Protein AF-U6KUS1-F1 (afdb_monomer)

Structure (mmCIF, N/CA/C/O backbone):
data_AF-U6KUS1-F1
#
_entry.id   AF-U6KUS1-F1
#
loop_
_atom_site.group_PDB
_atom_site.id
_atom_site.type_symbol
_atom_site.label_atom_id
_atom_site.label_alt_id
_atom_site.label_comp_id
_atom_site.label_asym_id
_atom_site.label_entity_id
_atom_site.label_seq_id
_atom_site.pdbx_PDB_ins_code
_atom_site.Cartn_x
_atom_site.Cartn_y
_atom_site.Cartn_z
_atom_site.occupancy
_atom_site.B_iso_or_equiv
_atom_site.auth_seq_id
_atom_site.auth_comp_id
_atom_site.auth_asym_id
_atom_site.auth_atom_id
_atom_site.pdbx_PDB_model_num
ATOM 1 N N . MET A 1 1 ? -16.369 -3.555 -6.342 1.00 77.38 1 MET A N 1
ATOM 2 C CA . MET A 1 1 ? -14.928 -3.523 -6.004 1.00 77.38 1 MET A CA 1
ATOM 3 C C . MET A 1 1 ? -14.579 -2.494 -4.944 1.00 77.38 1 MET A C 1
ATOM 5 O O . MET A 1 1 ? -14.297 -2.909 -3.837 1.00 77.38 1 MET A O 1
ATOM 9 N N . ARG A 1 2 ? -14.676 -1.181 -5.194 1.00 83.06 2 ARG A N 1
ATOM 10 C CA . ARG A 1 2 ? -14.276 -0.161 -4.203 1.00 83.06 2 ARG A CA 1
ATOM 11 C C . ARG A 1 2 ? -14.921 -0.300 -2.810 1.00 83.06 2 ARG A C 1
ATOM 13 O O . ARG A 1 2 ? -14.202 -0.283 -1.821 1.00 83.06 2 ARG A O 1
ATOM 20 N N . ARG A 1 3 ? -16.247 -0.484 -2.737 1.00 87.56 3 ARG A N 1
ATOM 21 C CA . ARG A 1 3 ? -16.965 -0.708 -1.461 1.00 87.56 3 ARG A CA 1
ATOM 22 C C . ARG A 1 3 ? -16.539 -1.999 -0.750 1.00 87.56 3 ARG A C 1
ATOM 24 O O . ARG A 1 3 ? -16.474 -2.007 0.466 1.00 87.56 3 ARG A O 1
ATOM 31 N N . LEU A 1 4 ? -16.229 -3.047 -1.517 1.00 92.00 4 LEU A N 1
ATOM 32 C CA . LEU A 1 4 ? -15.766 -4.327 -0.978 1.00 92.00 4 LEU A CA 1
ATOM 33 C C . LEU A 1 4 ? -14.369 -4.179 -0.364 1.00 92.00 4 LEU A C 1
ATOM 35 O O . LEU A 1 4 ? -14.198 -4.505 0.797 1.00 92.00 4 LEU A O 1
ATOM 39 N N . CYS A 1 5 ? -13.413 -3.582 -1.089 1.00 93.25 5 CYS A N 1
ATOM 40 C CA . CYS A 1 5 ? -12.085 -3.291 -0.539 1.00 93.25 5 CYS A CA 1
ATOM 41 C C . CYS A 1 5 ? -12.164 -2.450 0.741 1.00 93.25 5 CYS A C 1
ATOM 43 O O . CYS A 1 5 ? -11.389 -2.673 1.657 1.00 93.25 5 CYS A O 1
ATOM 45 N N . LEU A 1 6 ? -13.079 -1.476 0.800 1.00 92.62 6 LEU A N 1
ATOM 46 C CA . LEU A 1 6 ? -13.253 -0.652 1.994 1.00 92.62 6 LEU A CA 1
ATOM 47 C C . LEU A 1 6 ? -13.759 -1.473 3.189 1.00 92.62 6 LEU A C 1
ATOM 49 O O . LEU A 1 6 ? -13.153 -1.395 4.247 1.00 92.62 6 LEU A O 1
ATOM 53 N N . ALA A 1 7 ? -14.801 -2.287 3.004 1.00 93.38 7 ALA A N 1
ATOM 54 C CA . ALA A 1 7 ? -15.329 -3.147 4.066 1.00 93.38 7 ALA A CA 1
ATOM 55 C C . ALA A 1 7 ? -14.283 -4.163 4.567 1.00 93.38 7 ALA A C 1
ATOM 57 O O . ALA A 1 7 ? -14.164 -4.405 5.762 1.00 93.38 7 ALA A O 1
ATOM 58 N N . GLU A 1 8 ? -13.480 -4.718 3.657 1.00 94.94 8 GLU A N 1
ATOM 59 C CA . GLU A 1 8 ? -12.380 -5.627 3.998 1.00 94.94 8 GLU A CA 1
ATOM 60 C C . GLU A 1 8 ? -11.270 -4.914 4.794 1.00 94.94 8 GLU A C 1
ATOM 62 O O . GLU A 1 8 ? -10.742 -5.471 5.752 1.00 94.94 8 GLU A O 1
ATOM 67 N N . LEU A 1 9 ? -10.943 -3.660 4.458 1.00 93.94 9 LEU A N 1
ATOM 68 C CA . LEU A 1 9 ? -9.999 -2.849 5.241 1.00 93.94 9 LEU A CA 1
ATOM 69 C C . LEU A 1 9 ? -10.547 -2.500 6.631 1.00 93.94 9 LEU A C 1
ATOM 71 O O . LEU A 1 9 ? -9.785 -2.505 7.594 1.00 93.94 9 LEU A O 1
ATOM 75 N N . GLU A 1 10 ? -11.846 -2.212 6.742 1.00 92.50 10 GLU A N 1
ATOM 76 C CA . GLU A 1 10 ? -12.520 -1.976 8.026 1.00 92.50 10 GLU A CA 1
ATOM 77 C C . GLU A 1 10 ? -12.492 -3.231 8.911 1.00 92.50 10 GLU A C 1
ATOM 79 O O . GLU A 1 10 ? -12.255 -3.125 10.112 1.00 92.50 10 GLU A O 1
ATOM 84 N N . MET A 1 11 ? -12.649 -4.423 8.326 1.00 93.25 11 MET A N 1
ATOM 85 C CA . MET A 1 11 ? -12.492 -5.691 9.045 1.00 93.25 11 MET A CA 1
ATOM 86 C C . MET A 1 11 ? -11.053 -5.887 9.544 1.00 93.25 11 MET A C 1
ATOM 88 O O . MET A 1 11 ? -10.846 -6.207 10.710 1.00 93.25 11 MET A O 1
ATOM 92 N N . MET A 1 12 ? -10.047 -5.626 8.704 1.00 93.88 12 MET A N 1
ATOM 93 C CA . MET A 1 12 ? -8.640 -5.702 9.124 1.00 93.88 12 MET A CA 1
ATOM 94 C C . MET A 1 12 ? -8.302 -4.709 10.250 1.00 93.88 12 MET A C 1
ATOM 96 O O . MET A 1 12 ? -7.465 -4.999 11.107 1.00 93.88 12 MET A O 1
ATOM 100 N N . ASP A 1 13 ? -8.927 -3.531 10.249 1.00 91.88 13 ASP A N 1
ATOM 101 C CA . ASP A 1 13 ? -8.812 -2.546 11.328 1.00 91.88 13 ASP A CA 1
ATOM 102 C C . ASP A 1 13 ? -9.468 -3.036 12.621 1.00 91.88 13 ASP A C 1
ATOM 104 O O . ASP A 1 13 ? -8.855 -2.952 13.684 1.00 91.88 13 ASP A O 1
ATOM 108 N N . PHE A 1 14 ? -10.662 -3.626 12.524 1.00 91.69 14 PHE A N 1
ATOM 109 C CA . PHE A 1 14 ? -11.338 -4.258 13.657 1.00 91.69 14 PHE A CA 1
ATOM 110 C C . PHE A 1 14 ? -10.499 -5.386 14.282 1.00 91.69 14 PHE A C 1
ATOM 112 O O . PHE A 1 14 ? -10.419 -5.489 15.505 1.00 91.69 14 PHE A O 1
ATOM 119 N N . ASP A 1 15 ? -9.791 -6.160 13.457 1.00 91.94 15 ASP A N 1
ATOM 120 C CA . ASP A 1 15 ? -8.869 -7.221 13.886 1.00 91.94 15 ASP A CA 1
ATOM 121 C C . ASP A 1 15 ? -7.533 -6.697 14.457 1.00 91.94 15 ASP A C 1
ATOM 123 O O . ASP A 1 15 ? -6.632 -7.483 14.771 1.00 91.94 15 ASP A O 1
ATOM 127 N N . GLY A 1 16 ? -7.356 -5.375 14.559 1.00 90.38 16 GLY A N 1
ATOM 128 C CA . GLY A 1 16 ? -6.160 -4.752 15.128 1.00 90.38 16 GLY A CA 1
ATOM 129 C C . GLY A 1 16 ? -4.902 -4.912 14.268 1.00 90.38 16 GLY A C 1
ATOM 130 O O . GLY A 1 16 ? -3.789 -4.881 14.790 1.00 90.38 16 GLY A O 1
ATOM 131 N N . LYS A 1 17 ? -5.039 -5.108 12.948 1.00 91.69 17 LYS A N 1
ATOM 132 C CA . LYS A 1 17 ? -3.882 -5.292 12.044 1.00 91.69 17 LYS A CA 1
ATOM 133 C C . LYS A 1 17 ? -3.097 -4.005 11.783 1.00 91.69 17 LYS A C 1
ATOM 135 O O . LYS A 1 17 ? -1.960 -4.066 11.312 1.00 91.69 17 LYS A O 1
ATOM 140 N N . PHE A 1 18 ? -3.703 -2.855 12.054 1.00 91.06 18 PHE A N 1
ATOM 141 C CA . PHE A 1 18 ? -3.118 -1.539 11.846 1.00 91.06 18 PHE A CA 1
ATOM 142 C C . PHE A 1 18 ? -2.409 -1.061 13.112 1.00 91.06 18 PHE A C 1
ATOM 144 O O . PHE A 1 18 ? -3.014 -0.979 14.177 1.00 91.06 18 PHE A O 1
ATOM 151 N N . ASN A 1 19 ? -1.134 -0.703 12.980 1.00 86.81 19 ASN A N 1
ATOM 152 C CA . ASN A 1 19 ? -0.300 -0.257 14.090 1.00 86.81 19 ASN A CA 1
ATOM 153 C C . ASN A 1 19 ? 0.183 1.172 13.852 1.00 86.81 19 ASN A C 1
ATOM 155 O O . ASN A 1 19 ? 0.506 1.547 12.724 1.00 86.81 19 ASN A O 1
ATOM 159 N N . GLU A 1 20 ? 0.265 1.965 14.913 1.00 77.50 20 GLU A N 1
ATOM 160 C CA . GLU A 1 20 ? 0.981 3.237 14.861 1.00 77.50 20 GLU A CA 1
ATOM 161 C C . GLU A 1 20 ? 2.484 2.955 14.678 1.00 77.50 20 GLU A C 1
ATOM 163 O O . GLU A 1 20 ? 3.031 1.989 15.218 1.00 77.50 20 GLU A O 1
ATOM 168 N N . LEU A 1 21 ? 3.167 3.755 13.858 1.00 69.06 21 LEU A N 1
ATOM 169 C CA . LEU A 1 21 ? 4.613 3.620 13.678 1.00 69.06 21 LEU A CA 1
ATOM 170 C C . LEU A 1 21 ? 5.341 4.186 14.905 1.00 69.06 21 LEU A C 1
ATOM 172 O O . LEU A 1 21 ? 5.649 5.373 14.957 1.00 69.06 21 LEU A O 1
ATOM 176 N N . PHE A 1 22 ? 5.690 3.328 15.865 1.00 55.88 22 PHE A N 1
ATOM 177 C CA . PHE A 1 22 ? 6.437 3.717 17.071 1.00 55.88 22 PHE A CA 1
ATOM 178 C C . PHE A 1 22 ? 7.958 3.880 16.842 1.00 55.88 22 PHE A C 1
ATOM 180 O O . PHE A 1 22 ? 8.762 3.487 17.686 1.00 55.88 22 PHE A O 1
ATOM 187 N N . GLN A 1 23 ? 8.398 4.453 15.714 1.00 57.94 23 GLN A N 1
ATOM 188 C CA . GLN A 1 23 ? 9.807 4.837 15.536 1.00 57.94 23 GLN A CA 1
ATOM 189 C C . GLN A 1 23 ? 10.004 6.296 15.959 1.00 57.94 23 GLN A C 1
ATOM 191 O O . GLN A 1 23 ? 9.397 7.200 15.390 1.00 57.94 23 GLN A O 1
ATOM 196 N N . GLN A 1 24 ? 10.875 6.523 16.951 1.00 47.22 24 GLN A N 1
ATOM 197 C CA . GLN A 1 24 ? 11.109 7.826 17.598 1.00 47.22 24 GLN A CA 1
ATOM 198 C C . GLN A 1 24 ? 11.444 8.972 16.621 1.00 47.22 24 GLN A C 1
ATOM 200 O O . GLN A 1 24 ? 11.184 10.125 16.942 1.00 47.22 24 GLN A O 1
ATOM 205 N N . SER A 1 25 ? 11.956 8.675 15.423 1.00 55.62 25 SER A N 1
ATOM 206 C CA . SER A 1 25 ? 12.284 9.655 14.376 1.00 55.62 25 SER A CA 1
ATOM 207 C C . SER A 1 25 ? 11.146 9.967 13.388 1.00 55.62 25 SER A C 1
ATOM 209 O O . SER A 1 25 ? 11.302 10.865 12.564 1.00 55.62 25 SER A O 1
ATOM 211 N N . LEU A 1 26 ? 10.012 9.253 13.436 1.00 58.41 26 LEU A N 1
ATOM 212 C CA . LEU A 1 26 ? 8.918 9.385 12.459 1.00 58.41 26 LEU A CA 1
ATOM 213 C C . LEU A 1 26 ? 7.662 10.088 12.996 1.00 58.41 26 LEU A C 1
ATOM 215 O O . LEU A 1 26 ? 6.840 10.514 12.182 1.00 58.41 26 LEU A O 1
ATOM 219 N N . TYR A 1 27 ? 7.527 10.266 14.316 1.00 59.50 27 TYR A N 1
ATOM 220 C CA . TYR A 1 27 ? 6.364 10.934 14.928 1.00 59.50 27 TYR A CA 1
ATOM 221 C C . TYR A 1 27 ? 6.132 12.348 14.399 1.00 59.50 27 TYR A C 1
ATOM 223 O O . TYR A 1 27 ? 4.993 12.771 14.210 1.00 59.50 27 TYR A O 1
ATOM 231 N N . ASP A 1 28 ? 7.214 13.067 14.108 1.00 70.75 28 ASP A N 1
ATOM 232 C CA . ASP A 1 28 ? 7.121 14.418 13.571 1.00 70.75 28 ASP A CA 1
ATOM 233 C C . ASP A 1 28 ? 6.838 14.448 12.068 1.00 70.75 28 ASP A C 1
ATOM 235 O O . ASP A 1 28 ? 6.579 15.523 11.538 1.00 70.75 28 ASP A O 1
ATOM 239 N N . ILE A 1 29 ? 6.865 13.323 11.351 1.00 81.44 29 ILE A N 1
ATOM 240 C CA . ILE A 1 29 ? 6.673 13.282 9.891 1.00 81.44 29 ILE A CA 1
ATOM 241 C C . ILE A 1 29 ? 5.285 12.758 9.538 1.00 81.44 29 ILE A C 1
ATOM 243 O O . ILE A 1 29 ? 4.665 13.251 8.592 1.00 81.44 29 ILE A O 1
ATOM 247 N N . ARG A 1 30 ? 4.776 11.785 10.296 1.00 87.31 30 ARG A N 1
ATOM 248 C CA . ARG A 1 30 ? 3.496 11.140 10.012 1.00 87.31 30 ARG A CA 1
ATOM 249 C C . ARG A 1 30 ? 2.784 10.679 11.275 1.00 87.31 30 ARG A C 1
ATOM 251 O O . ARG A 1 30 ? 3.419 10.283 12.244 1.00 87.31 30 ARG A O 1
ATOM 258 N N . LYS A 1 31 ? 1.456 10.694 11.217 1.00 86.38 31 LYS A N 1
ATOM 259 C CA . LYS A 1 31 ? 0.546 10.248 12.273 1.00 86.38 31 LYS A CA 1
ATOM 260 C C . LYS A 1 31 ? -0.600 9.440 11.667 1.00 86.38 31 LYS A C 1
ATOM 262 O O . LYS A 1 31 ? -1.757 9.848 11.706 1.00 86.38 31 LYS A O 1
ATOM 267 N N . ASP A 1 32 ? -0.263 8.324 11.042 1.00 89.12 32 ASP A N 1
ATOM 268 C CA . ASP A 1 32 ? -1.206 7.343 10.514 1.00 89.12 32 ASP A CA 1
ATOM 269 C C . ASP A 1 32 ? -0.927 5.956 11.092 1.00 89.12 32 ASP A C 1
ATOM 271 O O . ASP A 1 32 ? 0.152 5.679 11.616 1.00 89.12 32 ASP A O 1
ATOM 275 N N . PHE A 1 33 ? -1.922 5.082 10.989 1.00 90.31 33 PHE A N 1
ATOM 276 C CA . PHE A 1 33 ? -1.765 3.676 11.323 1.00 90.31 33 PHE A CA 1
ATOM 277 C C . PHE A 1 33 ? -1.458 2.894 10.057 1.00 90.31 33 PHE A C 1
ATOM 279 O O . PHE A 1 33 ? -2.099 3.098 9.024 1.00 90.31 33 PHE A O 1
ATOM 286 N N . ILE A 1 34 ? -0.506 1.974 10.146 1.00 91.31 34 ILE A N 1
ATOM 287 C CA . ILE A 1 34 ? -0.008 1.216 9.008 1.00 91.31 34 ILE A CA 1
ATOM 288 C C . ILE A 1 34 ? -0.148 -0.276 9.252 1.00 91.31 34 ILE A C 1
ATOM 290 O O . ILE A 1 34 ? 0.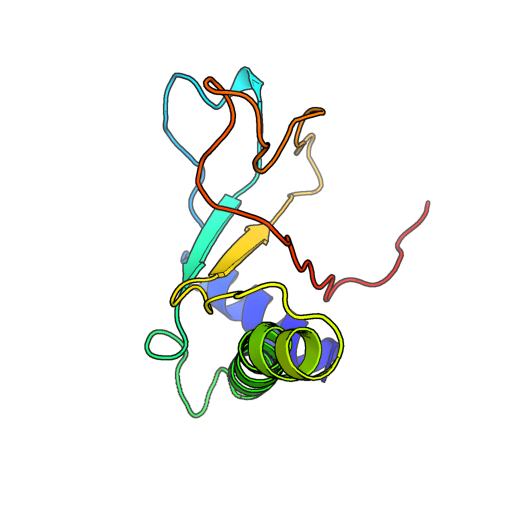102 -0.783 10.345 1.00 91.31 34 ILE A O 1
ATOM 294 N N . CYS A 1 35 ? -0.480 -0.987 8.184 1.00 92.38 35 CYS A N 1
ATOM 295 C CA . CYS A 1 35 ? -0.335 -2.424 8.081 1.00 92.38 35 CYS A CA 1
ATOM 296 C C . CYS A 1 35 ? 0.482 -2.743 6.822 1.00 92.38 35 CYS A C 1
ATOM 298 O O . CYS A 1 35 ? 0.108 -2.350 5.716 1.00 92.38 35 CYS A O 1
ATOM 300 N N . TRP A 1 36 ? 1.608 -3.439 6.980 1.00 92.44 36 TRP A N 1
ATOM 301 C CA . TRP A 1 36 ? 2.319 -4.028 5.847 1.00 92.44 36 TRP A CA 1
ATOM 302 C C . TRP A 1 36 ? 1.692 -5.377 5.534 1.00 92.44 36 TRP A C 1
ATOM 304 O O . TRP A 1 36 ? 1.541 -6.210 6.423 1.00 92.44 36 TRP A O 1
ATOM 314 N N . SER A 1 37 ? 1.320 -5.583 4.276 1.00 92.94 37 SER A N 1
ATOM 315 C CA . SER A 1 37 ? 0.632 -6.798 3.849 1.00 92.94 37 SER A CA 1
ATOM 316 C C . SER A 1 37 ? 1.132 -7.254 2.485 1.00 92.94 37 SER A C 1
ATOM 318 O O . SER A 1 37 ? 1.589 -6.459 1.667 1.00 92.94 37 SER A O 1
ATOM 320 N N . SER A 1 38 ? 1.049 -8.548 2.232 1.00 93.94 38 SER A N 1
ATOM 321 C CA . SER A 1 38 ? 1.344 -9.196 0.961 1.00 93.94 38 SER A CA 1
ATOM 322 C C . SER A 1 38 ? 0.131 -9.991 0.481 1.00 93.94 38 SER A C 1
ATOM 324 O O . SER A 1 38 ? -0.837 -10.215 1.210 1.00 93.94 38 SER A O 1
ATOM 326 N N . LEU A 1 39 ? 0.183 -10.490 -0.756 1.00 93.06 39 LEU A N 1
ATOM 327 C CA . LEU A 1 39 ? -0.891 -11.341 -1.274 1.00 93.06 39 LEU A CA 1
ATOM 328 C C . LEU A 1 39 ? -1.081 -12.626 -0.443 1.00 93.06 39 LEU A C 1
ATOM 330 O O . LEU A 1 39 ? -2.164 -13.206 -0.475 1.00 93.06 39 LEU A O 1
ATOM 334 N N . SER A 1 40 ? -0.050 -13.113 0.250 1.00 91.94 40 SER A N 1
ATOM 335 C CA . SER A 1 40 ? -0.143 -14.294 1.119 1.00 91.94 40 SER A CA 1
ATOM 336 C C . SER A 1 40 ? -0.833 -14.012 2.449 1.00 91.94 40 SER A C 1
ATOM 338 O O . SER A 1 40 ? -1.447 -14.926 2.989 1.00 91.94 40 SER A O 1
ATOM 340 N N . ASP A 1 41 ? -0.790 -12.771 2.934 1.00 91.94 41 ASP A N 1
ATOM 341 C CA . ASP A 1 41 ? -1.365 -12.404 4.236 1.00 91.94 41 ASP A CA 1
ATOM 342 C C . ASP A 1 41 ? -2.885 -12.202 4.164 1.00 91.94 41 ASP A C 1
ATOM 344 O O . ASP A 1 41 ? -3.584 -12.254 5.173 1.00 91.94 41 ASP A O 1
ATOM 348 N N . LEU A 1 42 ? -3.411 -11.972 2.958 1.00 93.56 42 LEU A N 1
ATOM 349 C CA . LEU A 1 42 ? -4.836 -11.780 2.729 1.00 93.56 42 LEU A CA 1
ATOM 350 C C . LEU A 1 42 ? -5.565 -13.121 2.645 1.00 93.56 42 LEU A C 1
ATOM 352 O O . LEU A 1 42 ? -5.378 -13.876 1.688 1.00 93.56 42 LEU A O 1
ATOM 356 N N . ASP A 1 43 ? -6.461 -13.383 3.591 1.00 92.88 43 ASP A N 1
ATOM 357 C CA . ASP A 1 43 ? -7.371 -14.528 3.521 1.00 92.88 43 ASP A CA 1
ATOM 358 C C . ASP A 1 43 ? -8.129 -14.622 2.176 1.00 92.88 43 ASP A C 1
ATOM 360 O O . ASP A 1 43 ? -8.541 -13.619 1.586 1.00 92.88 43 ASP A O 1
ATOM 364 N N . ARG A 1 44 ? -8.272 -15.845 1.654 1.00 91.38 44 ARG A N 1
ATOM 365 C CA . ARG A 1 44 ? -8.811 -16.082 0.304 1.00 91.38 44 ARG A CA 1
ATOM 366 C C . ARG A 1 44 ? -10.317 -15.874 0.219 1.00 91.38 44 ARG A C 1
ATOM 368 O O . ARG A 1 44 ? -10.793 -15.533 -0.863 1.00 91.38 44 ARG A O 1
ATOM 375 N N . GLU A 1 45 ? -11.031 -16.091 1.315 1.00 91.31 45 GLU A N 1
ATOM 376 C CA . GLU A 1 45 ? -12.489 -16.026 1.361 1.00 91.31 45 GLU A CA 1
ATOM 377 C C . GLU A 1 45 ? -12.955 -14.644 1.810 1.00 91.31 45 GLU A C 1
ATOM 379 O O . GLU A 1 45 ? -13.853 -14.078 1.188 1.00 91.31 45 GLU A O 1
ATOM 384 N N . ASN A 1 46 ? -12.278 -14.078 2.811 1.00 91.69 46 ASN A N 1
ATOM 385 C CA . ASN A 1 46 ? -12.652 -12.828 3.465 1.00 91.69 46 ASN A CA 1
ATOM 386 C C . ASN A 1 46 ? -12.075 -11.572 2.795 1.00 91.69 46 ASN A C 1
ATOM 388 O O . ASN A 1 46 ? -12.639 -10.500 2.967 1.00 91.69 46 ASN A O 1
ATOM 392 N N . HIS A 1 47 ? -10.990 -11.673 2.014 1.00 95.31 47 HIS A N 1
ATOM 393 C CA . HIS A 1 47 ? -10.323 -10.507 1.405 1.00 95.31 47 HIS A CA 1
ATOM 394 C C . HIS A 1 47 ? -10.282 -10.559 -0.132 1.00 95.31 47 HIS A C 1
ATOM 396 O O . HIS A 1 47 ? -9.269 -10.244 -0.766 1.00 95.31 47 HIS A O 1
ATOM 402 N N . GLN A 1 48 ? -11.360 -11.011 -0.771 1.00 95.69 48 GLN A N 1
ATOM 403 C CA . GLN A 1 48 ? -11.409 -11.200 -2.226 1.00 95.69 48 GLN A CA 1
ATOM 404 C C . GLN A 1 48 ? -11.186 -9.891 -2.999 1.00 95.69 48 GLN A C 1
ATOM 406 O O . GLN A 1 48 ? -10.488 -9.878 -4.021 1.00 95.69 48 GLN A O 1
ATOM 411 N N . GLY A 1 49 ? -11.746 -8.785 -2.506 1.00 94.81 49 GLY A N 1
ATOM 412 C CA . GLY A 1 49 ? -11.628 -7.460 -3.098 1.00 94.81 49 GLY A CA 1
ATOM 413 C C . GLY A 1 49 ? -10.194 -6.941 -3.084 1.00 94.81 49 GLY A C 1
ATOM 414 O O . GLY A 1 49 ? -9.667 -6.546 -4.127 1.00 94.81 49 GLY A O 1
ATOM 415 N N . LEU A 1 50 ? -9.549 -6.975 -1.921 1.00 95.12 50 LEU A N 1
ATOM 416 C CA . LEU A 1 50 ? -8.157 -6.589 -1.722 1.00 95.12 50 LEU A CA 1
ATOM 417 C C . LEU A 1 50 ? -7.218 -7.504 -2.503 1.00 95.12 50 LEU A C 1
ATOM 419 O O . LEU A 1 50 ? -6.343 -7.008 -3.206 1.00 95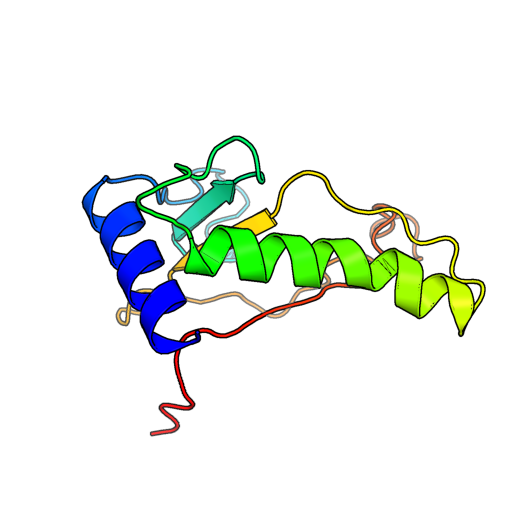.12 50 LEU A O 1
ATOM 423 N N . ARG A 1 51 ? -7.434 -8.825 -2.498 1.00 95.44 51 ARG A N 1
ATOM 424 C CA . ARG A 1 51 ? -6.628 -9.752 -3.311 1.00 95.44 51 ARG A CA 1
ATOM 425 C C . ARG A 1 51 ? -6.707 -9.427 -4.799 1.00 95.44 51 ARG A C 1
ATOM 427 O O . ARG A 1 51 ? -5.688 -9.485 -5.486 1.00 95.44 51 ARG A O 1
ATOM 434 N N . HIS A 1 52 ? -7.893 -9.100 -5.312 1.00 94.69 52 HIS A N 1
ATOM 435 C CA . HIS A 1 52 ? -8.041 -8.673 -6.702 1.00 94.69 52 HIS A CA 1
ATOM 436 C C . HIS A 1 52 ? -7.315 -7.345 -6.962 1.00 94.69 52 HIS A C 1
ATOM 438 O O . HIS A 1 52 ? -6.554 -7.248 -7.922 1.00 94.69 52 HIS A O 1
ATOM 444 N N . LEU A 1 53 ? -7.487 -6.352 -6.084 1.00 94.12 53 LEU A N 1
ATOM 445 C CA . LEU A 1 53 ? -6.805 -5.061 -6.181 1.00 94.12 53 LEU A CA 1
ATOM 446 C C . LEU A 1 53 ? -5.277 -5.216 -6.195 1.00 94.12 53 LEU A C 1
ATOM 448 O O . LEU A 1 53 ? -4.623 -4.663 -7.077 1.00 94.12 53 LEU A O 1
ATOM 452 N N . LEU A 1 54 ? -4.709 -5.990 -5.265 1.00 93.62 54 LEU A N 1
ATOM 453 C CA . LEU A 1 54 ? -3.265 -6.216 -5.176 1.00 93.62 54 LEU A CA 1
ATOM 454 C C . LEU A 1 54 ? -2.730 -6.894 -6.438 1.00 93.62 54 LEU A C 1
ATOM 456 O O . LEU A 1 54 ? -1.698 -6.475 -6.949 1.00 93.62 54 LEU A O 1
ATOM 460 N N . LYS A 1 55 ? -3.444 -7.879 -7.001 1.00 93.50 55 LYS A N 1
ATOM 461 C CA . LYS A 1 55 ? -3.065 -8.482 -8.291 1.00 93.50 55 LYS A CA 1
ATOM 462 C C . LYS A 1 55 ? -3.003 -7.443 -9.411 1.00 93.50 55 LYS A C 1
ATOM 464 O O . LYS A 1 55 ? -2.056 -7.457 -10.191 1.00 93.50 55 LYS A O 1
ATOM 469 N N . CYS A 1 56 ? -3.979 -6.537 -9.479 1.00 93.00 56 CYS A N 1
ATOM 470 C CA . CYS A 1 56 ? -3.986 -5.460 -10.469 1.00 93.00 56 CYS A CA 1
ATOM 471 C C . CYS A 1 56 ? -2.819 -4.483 -10.259 1.00 93.00 56 CYS A C 1
ATOM 473 O O . CYS A 1 56 ? -2.142 -4.134 -11.222 1.00 93.00 56 CYS A O 1
ATOM 475 N N . LEU A 1 57 ? -2.537 -4.085 -9.014 1.00 92.00 57 LEU A N 1
ATOM 476 C CA . LEU A 1 57 ? -1.396 -3.220 -8.688 1.00 92.00 57 LEU A CA 1
ATOM 477 C C . LEU A 1 57 ? -0.058 -3.892 -9.025 1.00 92.00 57 LEU A C 1
ATOM 479 O O . LEU A 1 57 ? 0.810 -3.271 -9.630 1.00 92.00 57 LEU A O 1
ATOM 483 N N . PHE A 1 58 ? 0.089 -5.177 -8.707 1.00 92.88 58 PHE A N 1
ATOM 484 C CA . PHE A 1 58 ? 1.283 -5.966 -9.013 1.00 92.88 58 PHE A CA 1
ATOM 485 C C . PHE A 1 58 ? 1.477 -6.218 -10.510 1.00 92.88 58 PHE A C 1
ATOM 487 O O . PHE A 1 58 ? 2.596 -6.489 -10.937 1.00 92.88 58 PHE A O 1
ATOM 494 N N . ALA A 1 59 ? 0.426 -6.077 -11.320 1.00 93.31 59 ALA A N 1
ATOM 495 C CA . ALA A 1 59 ? 0.528 -6.120 -12.773 1.00 93.31 59 ALA A CA 1
ATOM 496 C C . ALA A 1 59 ? 1.075 -4.808 -13.374 1.00 93.31 59 ALA A C 1
ATOM 498 O O . ALA A 1 59 ? 1.627 -4.830 -14.476 1.00 93.31 59 ALA A O 1
ATOM 499 N N . LEU A 1 60 ? 0.966 -3.672 -12.665 1.00 92.50 60 LEU A N 1
ATOM 500 C CA . LEU A 1 60 ? 1.358 -2.356 -13.189 1.00 92.50 60 LEU A CA 1
ATOM 501 C C . LEU A 1 60 ? 2.819 -2.289 -13.655 1.00 92.50 60 LEU A C 1
ATOM 503 O O . LEU A 1 60 ? 3.032 -1.802 -14.764 1.00 92.50 60 LEU A O 1
ATOM 507 N N . PRO A 1 61 ? 3.827 -2.793 -12.909 1.00 93.62 61 PRO A N 1
ATOM 508 C CA . PRO A 1 61 ? 5.211 -2.788 -13.378 1.00 93.62 61 PRO A CA 1
ATOM 509 C C . PRO A 1 61 ? 5.382 -3.473 -14.736 1.00 93.62 61 PRO A C 1
ATOM 511 O O . PRO A 1 61 ? 6.094 -2.959 -15.592 1.00 93.62 61 PRO A O 1
ATOM 514 N N . PHE A 1 62 ? 4.693 -4.596 -14.966 1.00 92.94 62 PHE A N 1
ATOM 515 C CA . PHE A 1 62 ? 4.770 -5.335 -16.226 1.00 92.94 62 PHE A CA 1
ATOM 516 C C . PHE A 1 62 ? 4.164 -4.541 -17.383 1.00 92.94 62 PHE A C 1
ATOM 518 O O . PHE A 1 62 ? 4.779 -4.420 -18.440 1.00 92.94 62 PHE A O 1
ATOM 525 N N . GLU A 1 63 ? 2.978 -3.970 -17.179 1.00 93.31 63 GLU A N 1
ATOM 526 C CA . GLU A 1 63 ? 2.293 -3.180 -18.205 1.00 93.31 63 GLU A CA 1
ATOM 527 C C . GLU A 1 63 ? 3.017 -1.867 -18.519 1.00 93.31 63 GLU A C 1
ATOM 529 O O . GLU A 1 63 ? 3.058 -1.442 -19.674 1.00 93.31 63 GLU A O 1
ATOM 534 N N . LEU A 1 64 ? 3.629 -1.241 -17.514 1.00 93.62 64 LEU A N 1
ATOM 535 C CA . LEU A 1 64 ? 4.450 -0.048 -17.698 1.00 93.62 64 LEU A CA 1
ATOM 536 C C . LEU A 1 64 ? 5.764 -0.380 -18.406 1.00 93.62 64 LEU A C 1
ATOM 538 O O . LEU A 1 64 ? 6.094 0.298 -19.374 1.00 93.62 64 LEU A O 1
ATOM 542 N N . ASN A 1 65 ? 6.456 -1.454 -18.009 1.00 94.69 65 ASN A N 1
ATOM 543 C CA . ASN A 1 65 ? 7.702 -1.890 -18.650 1.00 94.69 65 ASN A CA 1
ATOM 544 C C . ASN A 1 65 ? 7.528 -2.199 -20.141 1.00 94.69 65 ASN A C 1
ATOM 546 O O . ASN A 1 65 ? 8.421 -1.911 -20.930 1.00 94.69 65 ASN A O 1
ATOM 550 N N . LYS A 1 66 ? 6.376 -2.755 -20.543 1.00 93.56 66 LYS A N 1
ATOM 551 C CA . LYS A 1 66 ? 6.053 -3.002 -21.960 1.00 93.56 66 LYS A CA 1
ATOM 552 C C . LYS A 1 66 ? 5.954 -1.718 -22.789 1.00 93.56 66 LYS A C 1
ATOM 554 O O . LYS A 1 66 ? 6.163 -1.763 -23.995 1.00 93.56 66 LYS A O 1
ATOM 559 N N . LYS A 1 67 ? 5.570 -0.599 -22.166 1.00 94.06 67 LYS A N 1
ATOM 560 C CA . LYS A 1 67 ? 5.300 0.684 -22.841 1.00 94.06 67 LYS A CA 1
ATOM 561 C C . LYS A 1 67 ? 6.470 1.655 -22.746 1.00 94.06 67 LYS A C 1
ATOM 563 O O . LYS A 1 67 ? 6.684 2.452 -23.651 1.00 94.06 67 LYS A O 1
ATOM 568 N N . ALA A 1 68 ? 7.201 1.596 -21.645 1.00 86.25 68 ALA A N 1
ATOM 569 C CA . ALA A 1 68 ? 8.362 2.411 -21.365 1.00 86.25 68 ALA A CA 1
ATOM 570 C C . ALA A 1 68 ? 9.382 1.501 -20.678 1.00 86.25 68 ALA A C 1
ATOM 572 O O . ALA A 1 68 ? 9.063 0.902 -19.657 1.00 86.25 68 ALA A O 1
ATOM 573 N N . ASN A 1 69 ? 10.589 1.377 -21.234 1.00 86.06 69 ASN A N 1
ATOM 574 C CA . ASN A 1 69 ? 11.670 0.519 -20.727 1.00 86.06 69 ASN A CA 1
ATOM 575 C C . ASN A 1 69 ? 12.206 1.010 -19.362 1.00 86.06 69 ASN A C 1
ATOM 577 O O . ASN A 1 69 ? 13.334 1.478 -19.245 1.00 86.06 69 ASN A O 1
ATOM 581 N N . LEU A 1 70 ? 11.376 0.943 -18.324 1.00 88.25 70 LEU A N 1
ATOM 582 C CA . LEU A 1 70 ? 11.620 1.508 -16.997 1.00 88.25 70 LEU A CA 1
ATOM 583 C C . LEU A 1 70 ? 12.324 0.519 -16.055 1.00 88.25 70 LEU A C 1
ATOM 585 O O . LEU A 1 70 ? 12.802 0.915 -14.985 1.00 88.25 70 LEU A O 1
ATOM 589 N N . CYS A 1 71 ? 12.404 -0.756 -16.451 1.00 90.31 71 CYS A N 1
ATOM 590 C CA . CYS A 1 71 ? 12.967 -1.855 -15.664 1.00 90.31 71 CYS A CA 1
ATOM 591 C C . CYS A 1 71 ? 12.383 -1.908 -14.241 1.00 90.31 71 CYS A C 1
ATOM 593 O O . CYS A 1 71 ? 13.111 -2.077 -13.264 1.00 90.31 71 CYS A O 1
ATOM 595 N N . LEU A 1 72 ? 11.071 -1.694 -14.116 1.00 92.81 72 LEU A N 1
ATOM 596 C CA . LEU A 1 72 ? 10.350 -1.750 -12.849 1.00 92.81 72 LEU A CA 1
ATOM 597 C C . LEU A 1 72 ? 10.282 -3.191 -12.344 1.00 92.81 72 LEU A C 1
ATOM 599 O O . LEU A 1 72 ? 10.017 -4.114 -13.116 1.00 92.81 72 LEU A O 1
ATOM 603 N N . GLN A 1 73 ? 10.455 -3.363 -11.039 1.00 90.00 73 GLN A N 1
ATOM 604 C CA . GLN A 1 73 ? 10.215 -4.619 -10.338 1.00 90.00 73 GLN A CA 1
ATOM 605 C C . GLN A 1 73 ? 9.038 -4.439 -9.383 1.00 90.00 73 GLN A C 1
ATOM 607 O O . GLN A 1 73 ? 8.819 -3.353 -8.846 1.00 90.00 73 GLN A O 1
ATOM 612 N N . VAL A 1 74 ? 8.257 -5.500 -9.200 1.00 86.38 74 VAL A N 1
ATOM 613 C CA . VAL A 1 74 ? 7.128 -5.481 -8.272 1.00 86.38 74 VAL A CA 1
ATOM 614 C C . VAL A 1 74 ? 7.627 -5.597 -6.831 1.00 86.38 74 VAL A C 1
ATOM 616 O O . VAL A 1 74 ? 8.455 -6.452 -6.521 1.00 86.38 74 VAL A O 1
ATOM 619 N N . GLY A 1 75 ? 7.117 -4.740 -5.947 1.00 83.31 75 GLY A N 1
ATOM 620 C CA . GLY A 1 75 ? 7.277 -4.917 -4.506 1.00 83.31 75 GLY A CA 1
ATOM 621 C C . GLY A 1 75 ? 6.356 -6.032 -4.008 1.00 83.31 75 GLY A C 1
ATOM 622 O O . GLY A 1 75 ? 5.179 -6.059 -4.354 1.00 83.31 75 GLY A O 1
ATOM 623 N N . TRP A 1 76 ? 6.882 -6.953 -3.200 1.00 81.62 76 TRP A N 1
ATOM 624 C CA . TRP A 1 76 ? 6.117 -8.094 -2.671 1.00 81.62 76 TRP A CA 1
ATOM 625 C C . TRP A 1 76 ? 5.147 -7.711 -1.546 1.00 81.62 76 TRP A C 1
ATOM 627 O O . TRP A 1 76 ? 4.216 -8.460 -1.245 1.00 81.62 76 TRP A O 1
ATOM 637 N N . THR A 1 77 ? 5.355 -6.542 -0.943 1.00 91.38 77 THR A N 1
ATOM 638 C CA . THR A 1 77 ? 4.536 -5.988 0.133 1.00 91.38 77 THR A CA 1
ATOM 639 C C . THR A 1 77 ? 3.928 -4.654 -0.285 1.00 91.38 77 THR A C 1
ATOM 641 O O . THR A 1 77 ? 4.499 -3.894 -1.069 1.00 91.38 77 THR A O 1
ATOM 644 N N . VAL A 1 78 ? 2.750 -4.370 0.257 1.00 92.44 78 VAL A N 1
ATOM 645 C CA . VAL A 1 78 ? 2.047 -3.096 0.134 1.00 92.44 78 VAL A CA 1
ATOM 646 C C . VAL A 1 78 ? 1.853 -2.484 1.515 1.00 92.44 78 VAL A C 1
ATOM 648 O O . VAL A 1 78 ? 1.686 -3.196 2.507 1.00 92.44 78 VAL A O 1
ATOM 651 N N . GLN A 1 79 ? 1.865 -1.155 1.565 1.00 92.81 79 GLN A N 1
ATOM 652 C CA . GLN A 1 79 ? 1.514 -0.395 2.757 1.00 92.81 79 GLN A CA 1
ATOM 653 C C . GLN A 1 79 ? 0.015 -0.083 2.718 1.00 92.81 79 GLN A C 1
ATOM 655 O O . GLN A 1 79 ? -0.455 0.607 1.814 1.00 92.81 79 GLN A O 1
ATOM 660 N N . LEU A 1 80 ? -0.732 -0.569 3.704 1.00 93.12 80 LEU A N 1
ATOM 661 C CA . LEU A 1 80 ? -2.097 -0.134 3.977 1.00 93.12 80 LEU A CA 1
ATOM 662 C C . LEU A 1 80 ? -2.026 0.965 5.035 1.00 93.12 80 LEU A C 1
ATOM 664 O O . LEU A 1 80 ? -1.460 0.739 6.101 1.00 93.12 80 LEU A O 1
ATOM 668 N N . SER A 1 81 ? -2.594 2.136 4.752 1.00 90.88 81 SER A N 1
ATOM 669 C CA . SER A 1 81 ? -2.587 3.279 5.671 1.00 90.88 81 SER A CA 1
ATOM 670 C C . SER A 1 81 ? -4.002 3.691 6.060 1.00 90.88 81 SER A C 1
ATOM 672 O O . SER A 1 81 ? -4.881 3.820 5.206 1.00 90.88 81 SER A O 1
ATOM 674 N N . LYS A 1 82 ? -4.191 3.962 7.351 1.00 89.69 82 LYS A N 1
ATOM 675 C CA . LYS A 1 82 ? -5.408 4.517 7.944 1.00 89.69 82 LYS A CA 1
ATOM 676 C C . LYS A 1 82 ? -5.084 5.853 8.608 1.00 89.69 82 LYS A C 1
ATOM 678 O O . LYS A 1 82 ? -4.310 5.919 9.560 1.00 89.69 82 LYS A O 1
ATOM 683 N N . PHE A 1 83 ? -5.752 6.903 8.142 1.00 88.62 83 PHE A N 1
ATOM 684 C CA . PHE A 1 83 ? -5.686 8.244 8.717 1.00 88.62 83 PHE A CA 1
ATOM 685 C C . PHE A 1 83 ? -6.962 8.500 9.534 1.00 88.62 83 PHE A C 1
ATOM 687 O O . PHE A 1 83 ? -8.018 8.735 8.939 1.00 88.62 83 PHE A O 1
ATOM 694 N N . PRO A 1 84 ? -6.924 8.410 10.876 1.00 82.50 84 PRO A N 1
ATOM 695 C CA . PRO A 1 84 ? -8.082 8.754 11.696 1.00 82.50 84 PRO A CA 1
ATOM 696 C C . PRO A 1 84 ? -8.427 10.245 11.558 1.00 82.50 84 PRO A C 1
ATOM 698 O O . PRO A 1 84 ? -7.547 11.080 11.369 1.00 82.50 84 PRO A O 1
ATOM 701 N N . GLN A 1 85 ? -9.709 10.600 11.690 1.00 73.25 85 GLN A N 1
ATOM 702 C CA . GLN A 1 85 ? -10.179 11.988 11.527 1.00 73.25 85 GLN A CA 1
ATOM 703 C C . GLN A 1 85 ? -9.489 12.993 12.476 1.00 73.25 85 GLN A C 1
ATOM 705 O O . GLN A 1 85 ? -9.425 14.181 12.175 1.00 73.25 85 GLN A O 1
ATOM 710 N N . SER A 1 86 ? -8.956 12.541 13.614 1.00 75.38 86 SER A N 1
ATOM 711 C CA . SER A 1 86 ? -8.335 13.394 14.630 1.00 75.38 86 SER A CA 1
ATOM 712 C C . SER A 1 86 ? -6.856 13.686 14.342 1.00 75.38 86 SER A C 1
ATOM 714 O O . SER A 1 86 ? -5.963 13.019 14.872 1.00 75.38 86 SER A O 1
ATOM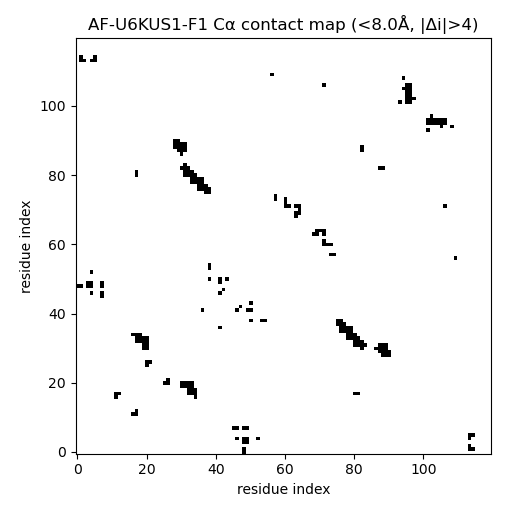 716 N N . GLY A 1 87 ? -6.585 14.711 13.531 1.00 75.12 87 GLY A N 1
ATOM 717 C CA . GLY A 1 87 ? -5.242 15.294 13.394 1.00 75.12 87 GLY A CA 1
ATOM 718 C C . GLY A 1 87 ? -4.171 14.339 12.856 1.00 75.12 87 GLY A C 1
ATOM 719 O O . GLY A 1 87 ? -2.990 14.560 13.114 1.00 75.12 87 GLY A O 1
ATOM 720 N N . ALA A 1 88 ? -4.569 13.271 12.161 1.00 84.38 88 ALA A N 1
ATOM 721 C CA . ALA A 1 88 ? -3.658 12.415 11.415 1.00 84.38 88 ALA A CA 1
ATOM 722 C C . ALA A 1 88 ? -3.094 13.175 10.213 1.00 84.38 88 ALA A C 1
ATOM 724 O O . ALA A 1 88 ? -3.830 13.878 9.520 1.00 84.38 88 ALA A O 1
ATOM 725 N N . PHE A 1 89 ? -1.802 1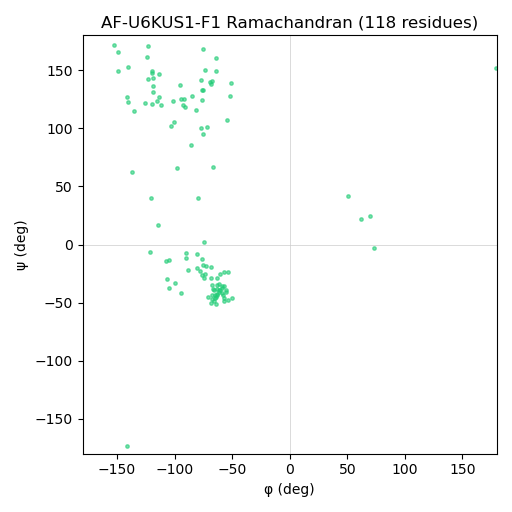3.027 9.946 1.00 86.31 89 PHE A N 1
ATOM 726 C CA . PHE A 1 89 ? -1.150 13.714 8.837 1.00 86.31 89 PHE A CA 1
ATOM 727 C C . PHE A 1 89 ? 0.004 12.894 8.276 1.00 86.31 89 PHE A C 1
ATOM 729 O O . PHE A 1 89 ? 0.505 11.966 8.905 1.00 86.31 89 PHE A O 1
ATOM 736 N N . LEU A 1 90 ? 0.448 13.294 7.095 1.00 87.69 90 LEU A N 1
ATOM 737 C CA . LEU A 1 90 ? 1.735 12.940 6.524 1.00 87.69 90 LEU A CA 1
ATOM 738 C C . LEU A 1 90 ? 2.300 14.244 5.960 1.00 87.69 90 LEU A C 1
ATOM 740 O O . LEU A 1 90 ? 1.678 14.854 5.090 1.00 87.69 90 LEU A O 1
ATOM 744 N N . LYS A 1 91 ? 3.410 14.732 6.522 1.00 89.25 91 LYS A N 1
ATOM 745 C CA . LYS A 1 91 ? 4.051 15.970 6.060 1.00 89.25 91 LYS A CA 1
ATOM 746 C C . LYS A 1 91 ? 4.551 15.791 4.626 1.00 89.25 91 LYS A C 1
ATOM 748 O O . LYS A 1 91 ? 4.739 14.666 4.161 1.00 89.25 91 LYS A O 1
ATOM 753 N N . SER A 1 92 ? 4.795 16.903 3.930 1.00 89.56 92 SER A N 1
ATOM 754 C CA . SER A 1 92 ? 5.493 16.861 2.641 1.00 89.56 92 SER A CA 1
ATOM 755 C C . SER A 1 92 ? 6.797 16.083 2.775 1.00 89.56 92 SER A C 1
ATOM 757 O O . SER A 1 92 ? 7.601 16.355 3.665 1.00 89.56 92 SER A O 1
ATOM 759 N N . HIS A 1 93 ? 6.978 15.109 1.893 1.00 86.62 93 HIS A N 1
ATOM 760 C CA . HIS A 1 93 ? 8.117 14.204 1.879 1.00 86.62 93 HIS A CA 1
ATOM 761 C C . HIS A 1 93 ? 8.360 13.706 0.451 1.00 86.62 93 HIS A C 1
ATOM 763 O O . HIS A 1 93 ? 7.559 13.946 -0.455 1.00 86.62 93 HIS A O 1
ATOM 769 N N . ILE A 1 94 ? 9.478 13.008 0.272 1.00 86.00 94 ILE A N 1
ATOM 770 C CA . ILE A 1 94 ? 9.857 12.335 -0.968 1.00 86.00 94 ILE A CA 1
ATOM 771 C C . ILE A 1 94 ? 9.887 10.831 -0.674 1.00 86.00 94 ILE A C 1
ATOM 773 O O . ILE A 1 94 ? 10.595 10.395 0.231 1.00 86.00 94 ILE A O 1
ATOM 777 N N . ASP A 1 95 ? 9.116 10.040 -1.426 1.00 85.38 95 ASP A N 1
ATOM 778 C CA . ASP A 1 95 ? 9.051 8.575 -1.269 1.00 85.38 95 ASP A CA 1
ATOM 779 C C . ASP A 1 95 ? 10.346 7.863 -1.680 1.00 85.38 95 ASP A C 1
ATOM 781 O O . ASP A 1 95 ? 10.644 6.769 -1.191 1.00 85.38 95 ASP A O 1
ATOM 785 N N . GLY A 1 96 ? 11.073 8.465 -2.618 1.00 85.94 96 GLY A N 1
ATOM 786 C CA . GLY A 1 96 ? 12.322 8.005 -3.213 1.00 85.94 96 GLY A CA 1
ATOM 787 C C . GLY A 1 96 ? 12.784 9.004 -4.274 1.00 85.94 96 GLY A C 1
ATOM 788 O O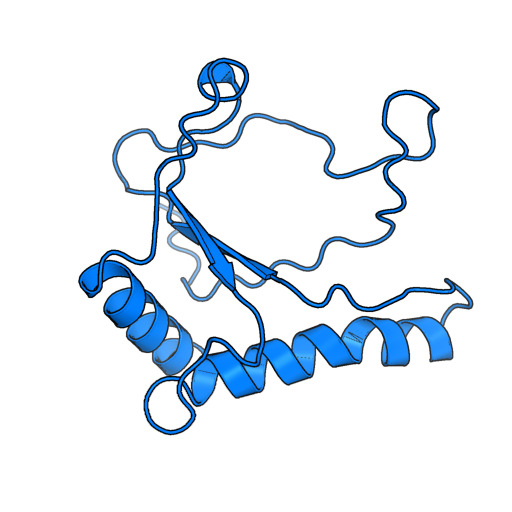 . GLY A 1 96 ? 11.963 9.716 -4.855 1.00 85.94 96 GLY A O 1
ATOM 789 N N . GLY A 1 97 ? 14.091 9.089 -4.496 1.00 81.94 97 GLY A N 1
ATOM 790 C CA . GLY A 1 97 ? 14.700 10.018 -5.445 1.00 81.94 97 GLY A CA 1
ATOM 791 C C . GLY A 1 97 ? 15.874 9.406 -6.203 1.00 81.94 97 GLY A C 1
ATOM 792 O O . GLY A 1 97 ? 16.136 8.209 -6.112 1.00 81.94 97 GLY A O 1
ATOM 793 N N . PHE A 1 98 ? 16.562 10.235 -6.986 1.00 79.94 98 PHE A N 1
ATOM 794 C CA . PHE A 1 98 ? 17.757 9.836 -7.741 1.00 79.94 98 PHE A CA 1
ATOM 795 C C . PHE A 1 98 ? 19.061 10.351 -7.114 1.00 79.94 98 PHE A C 1
ATOM 797 O O . PHE A 1 98 ? 20.129 9.860 -7.471 1.00 79.94 98 PHE A O 1
ATOM 804 N N . GLU A 1 99 ? 18.964 11.296 -6.174 1.00 86.81 99 GLU A N 1
ATOM 805 C CA . GLU A 1 99 ? 20.099 11.843 -5.420 1.00 86.81 99 GLU A CA 1
ATOM 806 C C . GLU A 1 99 ? 20.603 10.831 -4.389 1.00 86.81 99 GLU A C 1
ATOM 808 O O . GLU A 1 99 ? 19.801 10.068 -3.851 1.00 86.81 99 GLU A O 1
ATOM 813 N N . GLU A 1 100 ? 21.896 10.858 -4.065 1.00 86.81 100 GLU A N 1
ATOM 814 C CA . GLU A 1 100 ? 22.554 9.883 -3.176 1.00 86.81 100 GLU A CA 1
ATOM 815 C C . GLU A 1 100 ? 21.799 9.675 -1.849 1.00 86.81 100 GLU A C 1
ATOM 817 O O . GLU A 1 100 ? 21.486 8.541 -1.490 1.00 86.81 100 GLU A O 1
ATOM 822 N N . ASP A 1 101 ? 21.372 10.763 -1.203 1.00 85.38 101 ASP A N 1
ATOM 823 C CA . ASP A 1 101 ? 20.685 10.727 0.097 1.00 85.38 101 ASP A CA 1
ATOM 824 C C . ASP A 1 101 ? 19.210 10.281 0.028 1.00 85.38 101 ASP A C 1
ATOM 826 O O . ASP A 1 101 ? 18.581 10.013 1.052 1.00 85.38 101 ASP A O 1
ATOM 830 N N . THR A 1 102 ? 18.621 10.221 -1.171 1.00 84.62 102 THR A N 1
ATOM 831 C CA . THR A 1 102 ? 17.195 9.886 -1.378 1.00 84.62 102 THR A CA 1
ATOM 832 C C . THR A 1 102 ? 16.982 8.660 -2.262 1.00 84.62 102 THR A C 1
ATOM 834 O O . THR A 1 102 ? 15.850 8.184 -2.408 1.00 84.62 102 THR A O 1
ATOM 837 N N . ASN A 1 103 ? 18.054 8.124 -2.848 1.00 88.75 103 ASN A N 1
ATOM 838 C CA . ASN A 1 103 ? 18.004 6.986 -3.745 1.00 88.75 103 ASN A CA 1
ATOM 839 C C . ASN A 1 103 ? 17.827 5.683 -2.969 1.00 88.75 103 ASN A C 1
ATOM 841 O O . ASN A 1 103 ? 18.762 5.092 -2.437 1.00 88.75 103 ASN A O 1
ATOM 845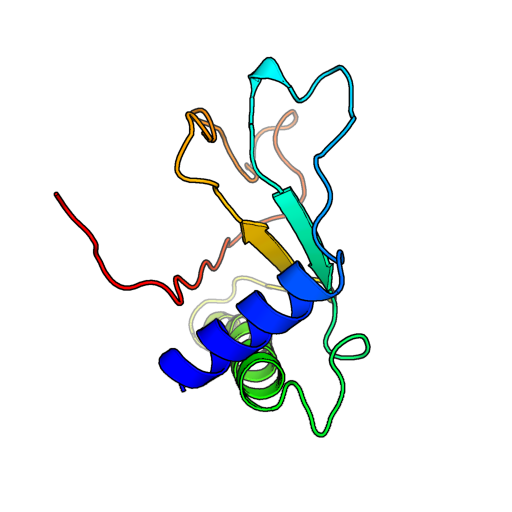 N N . ASN A 1 104 ? 16.585 5.213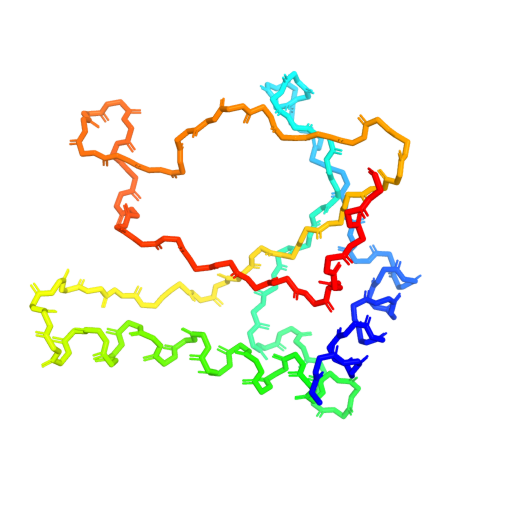 -2.955 1.00 87.62 104 ASN A N 1
ATOM 846 C CA . ASN A 1 104 ? 16.181 3.950 -2.349 1.00 87.62 104 ASN A CA 1
ATOM 847 C C . ASN A 1 104 ? 15.683 2.934 -3.394 1.00 87.62 104 ASN A C 1
ATOM 849 O O . ASN A 1 104 ? 14.982 1.979 -3.056 1.00 87.62 104 ASN A O 1
ATOM 853 N N . GLY A 1 105 ? 15.992 3.163 -4.676 1.00 88.06 105 GLY A N 1
ATOM 854 C CA . GLY A 1 105 ? 15.578 2.311 -5.792 1.00 88.06 105 GLY A CA 1
ATOM 855 C C . GLY A 1 105 ? 14.094 2.395 -6.179 1.00 88.06 105 GLY A C 1
ATOM 856 O O . GLY A 1 105 ? 13.695 1.766 -7.164 1.00 88.06 105 GLY A O 1
ATOM 857 N N . ARG A 1 106 ? 13.258 3.169 -5.469 1.00 88.69 106 ARG A N 1
ATOM 858 C CA . ARG A 1 106 ? 11.852 3.377 -5.852 1.00 88.69 106 ARG A CA 1
ATOM 859 C C . ARG A 1 106 ? 11.765 4.343 -7.030 1.00 88.69 106 ARG A C 1
ATOM 861 O O . ARG A 1 106 ? 12.239 5.468 -6.960 1.00 88.69 106 ARG A O 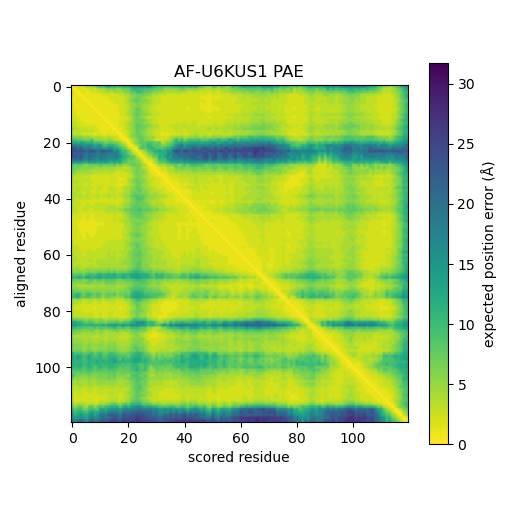1
ATOM 868 N N . LYS A 1 107 ? 11.110 3.901 -8.106 1.00 88.62 107 LYS A N 1
ATOM 869 C CA . LYS A 1 107 ? 10.872 4.711 -9.316 1.00 88.62 107 LYS A CA 1
ATOM 870 C C . LYS A 1 107 ? 9.424 5.173 -9.467 1.00 88.62 107 LYS A C 1
ATOM 872 O O . LYS A 1 107 ? 9.171 6.192 -10.097 1.00 88.62 107 LYS A O 1
ATOM 877 N N . VAL A 1 108 ? 8.472 4.396 -8.948 1.00 88.94 108 VAL A N 1
ATOM 878 C CA . VAL A 1 108 ? 7.031 4.642 -9.092 1.00 88.94 108 VAL A CA 1
ATOM 879 C C . VAL A 1 108 ? 6.333 4.303 -7.778 1.00 88.94 108 VAL A C 1
ATOM 881 O O . VAL A 1 108 ? 6.458 3.178 -7.295 1.00 88.94 108 VAL A O 1
ATOM 884 N N . SER A 1 109 ? 5.557 5.251 -7.253 1.00 90.31 109 SER A N 1
ATOM 885 C CA . SER A 1 109 ? 4.587 5.026 -6.176 1.00 90.31 109 SER A CA 1
ATOM 886 C C . SER A 1 109 ? 3.184 4.941 -6.777 1.00 90.31 109 SER A C 1
ATOM 888 O O . SER A 1 109 ? 2.742 5.856 -7.470 1.00 90.31 109 SER A O 1
ATOM 890 N N . ALA A 1 110 ? 2.474 3.841 -6.523 1.00 90.44 110 ALA A N 1
ATOM 891 C CA . ALA A 1 110 ? 1.083 3.663 -6.929 1.00 90.44 110 ALA A CA 1
ATOM 892 C C . ALA A 1 110 ? 0.190 3.652 -5.686 1.00 90.44 110 ALA A C 1
ATOM 894 O O . ALA A 1 110 ? 0.351 2.801 -4.813 1.00 90.44 110 ALA A O 1
ATOM 895 N N . ILE A 1 111 ? -0.754 4.593 -5.612 1.00 90.75 111 ILE A N 1
ATOM 896 C CA . ILE A 1 111 ? -1.640 4.767 -4.458 1.00 90.75 111 ILE A CA 1
ATOM 897 C C . ILE A 1 111 ? -3.082 4.558 -4.907 1.00 90.75 111 ILE A C 1
ATOM 899 O O . ILE A 1 111 ? -3.532 5.138 -5.896 1.00 90.75 111 ILE A O 1
ATOM 903 N N . TYR A 1 112 ? -3.815 3.734 -4.164 1.00 91.38 112 TYR A N 1
ATOM 904 C CA . TYR A 1 112 ? -5.240 3.518 -4.370 1.00 91.38 112 TYR A CA 1
ATOM 905 C C . TYR A 1 112 ? -6.030 4.054 -3.177 1.00 91.38 112 TYR A C 1
ATOM 907 O O . TYR A 1 112 ? -5.783 3.662 -2.039 1.00 91.38 112 TYR A O 1
ATOM 915 N N . PHE A 1 113 ? -7.014 4.913 -3.449 1.00 89.12 113 PHE A N 1
ATOM 916 C CA . PHE A 1 113 ? -7.917 5.454 -2.437 1.00 89.12 113 PHE A CA 1
ATOM 917 C C . PHE A 1 113 ? -9.261 4.700 -2.467 1.00 89.12 113 PHE A C 1
ATOM 919 O O . PHE A 1 113 ? -10.066 4.905 -3.382 1.00 89.12 113 PHE A O 1
ATOM 926 N N . PRO A 1 114 ? -9.540 3.815 -1.488 1.00 83.88 114 PRO A N 1
ATOM 927 C CA . PRO A 1 114 ? -10.821 3.108 -1.396 1.00 83.88 114 PRO A CA 1
ATOM 928 C C . PRO A 1 114 ? -11.950 4.039 -0.930 1.00 83.88 114 PRO A C 1
ATOM 930 O O . PRO A 1 114 ? -13.124 3.834 -1.258 1.00 83.88 114 PRO A O 1
ATOM 933 N N . CYS A 1 115 ? -11.602 5.095 -0.200 1.00 74.69 115 CYS A N 1
ATOM 934 C CA . CYS A 1 115 ? -12.498 6.157 0.228 1.00 74.69 115 CYS A CA 1
ATOM 935 C C . CYS A 1 115 ? -12.761 7.103 -0.947 1.00 74.69 115 CYS A C 1
ATOM 937 O O . CYS A 1 115 ? -11.883 7.370 -1.760 1.00 74.69 115 CYS A O 1
ATOM 939 N N . GLY A 1 116 ? -13.989 7.595 -1.073 1.00 63.91 116 GLY A N 1
ATOM 940 C CA . GLY A 1 116 ? -14.298 8.568 -2.123 1.00 63.91 116 GLY A CA 1
ATOM 941 C C . GLY A 1 116 ? -13.750 9.924 -1.740 1.00 63.91 116 GLY A C 1
ATOM 942 O O . GLY A 1 116 ? -13.425 10.112 -0.568 1.00 63.91 116 GLY A O 1
ATOM 943 N N . PRO A 1 117 ? -13.719 10.881 -2.674 1.00 55.69 117 PRO A N 1
ATOM 944 C CA . PRO A 1 117 ? -13.562 12.266 -2.286 1.00 55.69 117 PRO A CA 1
ATOM 945 C C . PRO A 1 117 ? -14.653 12.621 -1.267 1.00 55.69 117 PRO A C 1
ATOM 947 O O . PRO A 1 117 ? -15.829 12.718 -1.610 1.00 55.69 117 PRO A O 1
ATOM 950 N N . ARG A 1 118 ? -14.267 12.767 0.001 1.00 54.69 118 ARG A N 1
ATOM 951 C CA . ARG A 1 118 ? -14.990 13.591 0.968 1.00 54.69 118 ARG A CA 1
ATOM 952 C C . ARG A 1 118 ? -14.248 14.923 1.005 1.00 54.69 118 ARG A C 1
ATOM 954 O O . ARG A 1 118 ? -13.583 15.228 1.983 1.00 54.69 118 ARG A O 1
ATOM 961 N N . TRP A 1 119 ? -14.275 15.646 -0.114 1.00 44.38 119 TRP A N 1
ATOM 962 C CA . TRP A 1 119 ? -13.907 17.057 -0.100 1.00 44.38 119 TRP A CA 1
ATOM 963 C C . TRP A 1 119 ? -15.052 17.777 0.618 1.00 44.38 119 TRP A C 1
ATOM 965 O O . TRP A 1 119 ? -16.137 17.923 0.053 1.00 44.38 119 TRP A O 1
ATOM 975 N N . GLN A 1 120 ? -14.840 18.109 1.886 1.00 37.00 120 GLN A N 1
ATOM 976 C CA . GLN A 1 120 ? -15.550 19.179 2.579 1.00 37.00 120 GLN A CA 1
ATOM 977 C C . GLN A 1 120 ? -14.528 20.260 2.889 1.00 37.00 120 GLN A C 1
ATOM 979 O O . GLN A 1 120 ? -13.408 19.877 3.301 1.00 37.00 120 GLN A O 1
#

Secondary structure (DSSP, 8-state):
-HHHHHHHHHHHHHTT--EE---TTTTTTB--EEEEEETTTS-TTT-HHHHHHHHHHHHHHHHHHHHS-------SEEEEEE--TTT--B-S--S--SSTTT-SS---------S-----

pLDDT: mean 85.8, std 11.71, range [37.0, 95.69]

Sequence (120 aa):
MRRLCLAELEMMDFDGKFNELFQQSLYDIRKDFICWSSLSDLDRENHQGLRHLLKCLFALPFELNKKANLCLQ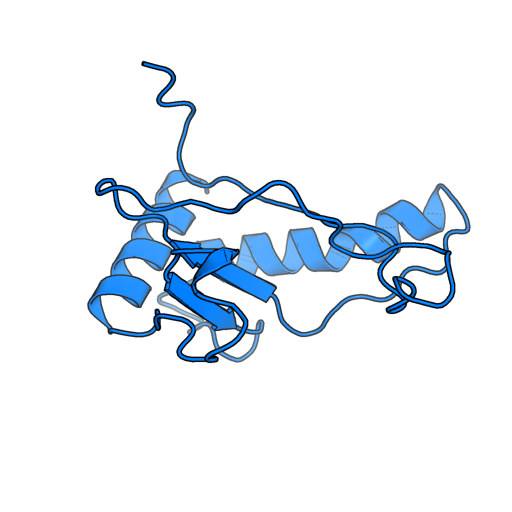VGWTVQLSKFPQSGAFLKSHIDGGFEEDTNNGRKVSAIYFPCGPRWQ

Nearest PDB structures (foldseek):
  6t8m-assembly2_B  TM=7.469E-01  e=1.716E-02  Dictyostelium discoideum
  2g1m-assembly1_A  TM=7.178E-01  e=1.943E+00  Homo sapiens

Organism: Eimeria tenella (NCBI:txid5802)

Solvent-accessible surface area (backbone atoms only — not comparable to full-atom values): 7528 Å² total; per-residue (Å²): 98,54,70,49,32,39,54,40,51,52,49,42,49,73,71,60,58,51,38,68,68,88,47,91,87,40,61,89,45,40,47,46,26,41,28,81,43,35,79,84,72,47,52,80,81,76,26,50,42,48,51,51,50,50,55,54,59,57,43,43,36,59,61,44,34,76,77,43,91,68,79,57,74,69,73,76,61,46,82,46,78,45,68,57,92,81,83,38,48,69,58,94,80,76,98,40,41,88,51,84,96,41,47,71,85,51,87,78,88,88,84,83,75,62,66,71,92,78,85,123

Foldseek 3Di:
DLVLQVVLVVVCVVVVQWAFPPDPVCPVAWGKTKHKDFLVRDDVPSNVPVNVVRVVVQCVQVVVCVVPVPPDHGDRIDIDIGADPPPTDGHDDDPADDDPVRHPPDDDDDDDDSDDPPPD

Radius of gyration: 15.88 Å; Cα contacts (8 Å, |Δi|>4): 124; chains: 1; bounding box: 40×35×40 Å

Mean predicted aligned error: 5.9 Å